Protein AF-A0A928HAM1-F1 (afdb_monomer_lite)

Sequence (151 aa):
MGAFATGARCEKLAFLLKPGSPPSVINRMRGIASAVVESGKGWSQNDNVLVCEPDDIKAVSRFLRTRCPDVIVCGNDMIAVRLHATLSMLGRTDAVRLAGFDNQPQAAEIGITSVVQPCEEIASIALQTLLARLHSPTLPVHTVLDRGIVG

Radius of gyration: 17.87 Å; chains: 1; bounding box: 46×32×49 Å

Foldseek 3Di:
DDDPDPDPDLFQAAEEDEPPDDVLLVVVVVVVCVVCVVVVHDDDCVQRYQYHQLQPLVSVVVNCVPNVGQEYEYSAQVSQLSNCVSCVVVVNNVSYAYEGECPDPSNVVVVHHYHHDPVVVVVVVVVVVVVVCVVPVPDDDDDDDDPPDPD

Structure (mmCIF, N/CA/C/O backbone):
data_AF-A0A928HAM1-F1
#
_entry.id   AF-A0A928HAM1-F1
#
loop_
_atom_site.group_PDB
_atom_site.id
_atom_site.type_symbol
_atom_site.label_atom_id
_atom_site.label_alt_id
_atom_site.label_comp_id
_atom_site.label_asym_id
_atom_site.label_entity_id
_atom_site.label_seq_id
_atom_site.pdbx_PDB_ins_code
_atom_site.Cartn_x
_atom_site.Cartn_y
_atom_site.Cartn_z
_atom_site.occupancy
_atom_site.B_iso_or_equiv
_atom_site.auth_seq_id
_atom_site.auth_comp_id
_atom_site.auth_asym_id
_atom_site.auth_atom_id
_atom_site.pdbx_PDB_model_num
ATOM 1 N N . MET A 1 1 ? -15.255 -10.179 -13.109 1.00 28.44 1 MET A N 1
ATOM 2 C CA . MET A 1 1 ? -16.347 -9.317 -12.603 1.00 28.44 1 MET A CA 1
ATOM 3 C C . MET A 1 1 ? -16.208 -9.193 -11.092 1.00 28.44 1 MET A C 1
ATOM 5 O O . MET A 1 1 ? -16.701 -10.049 -10.374 1.00 28.44 1 MET A O 1
ATOM 9 N N . GLY A 1 2 ? -15.476 -8.187 -10.612 1.00 29.78 2 GLY A N 1
ATOM 10 C CA . GLY A 1 2 ? -15.399 -7.855 -9.187 1.00 29.78 2 GLY A CA 1
ATOM 11 C C . GLY A 1 2 ? -16.161 -6.559 -8.964 1.00 29.78 2 GLY A C 1
ATOM 12 O O . GLY A 1 2 ? -15.630 -5.485 -9.224 1.00 29.78 2 GLY A O 1
ATOM 13 N N . ALA A 1 3 ? -17.433 -6.667 -8.591 1.00 32.59 3 ALA A N 1
ATOM 14 C CA . ALA A 1 3 ? -18.255 -5.514 -8.267 1.00 32.59 3 ALA A CA 1
ATOM 15 C C . ALA A 1 3 ? -17.729 -4.885 -6.970 1.00 32.59 3 ALA A C 1
ATOM 17 O O . ALA A 1 3 ? -17.779 -5.506 -5.909 1.00 32.59 3 ALA A O 1
ATOM 18 N N . PHE A 1 4 ? -17.221 -3.655 -7.060 1.00 38.25 4 PHE A N 1
ATOM 19 C CA . PHE A 1 4 ? -17.038 -2.796 -5.898 1.00 38.25 4 PHE A CA 1
ATOM 20 C C . PHE A 1 4 ? -18.401 -2.649 -5.221 1.00 38.25 4 PHE A C 1
ATOM 22 O O . PHE A 1 4 ? -19.355 -2.176 -5.837 1.00 38.25 4 PHE A O 1
ATOM 29 N N . ALA A 1 5 ? -18.510 -3.123 -3.981 1.00 37.81 5 ALA A N 1
ATOM 30 C CA . ALA A 1 5 ? -19.739 -3.078 -3.210 1.00 37.81 5 ALA A CA 1
ATOM 31 C C . ALA A 1 5 ? -20.207 -1.623 -3.050 1.00 37.81 5 ALA A C 1
ATOM 33 O O . ALA A 1 5 ? -19.682 -0.855 -2.247 1.00 37.81 5 ALA A O 1
ATOM 34 N N . THR A 1 6 ? -21.217 -1.250 -3.832 1.00 41.66 6 THR A N 1
ATOM 35 C CA . THR A 1 6 ? -21.969 -0.005 -3.715 1.00 41.66 6 THR A CA 1
ATOM 36 C C . THR A 1 6 ? -22.926 -0.111 -2.532 1.00 41.66 6 THR A C 1
ATOM 38 O O . THR A 1 6 ? -24.096 -0.453 -2.683 1.00 41.66 6 THR A O 1
ATOM 41 N N . GLY A 1 7 ? -22.415 0.171 -1.338 1.00 33.41 7 GLY A N 1
ATOM 42 C CA . GLY A 1 7 ? -23.210 0.518 -0.166 1.00 33.41 7 GLY A CA 1
ATOM 43 C C . GLY A 1 7 ? -22.732 1.873 0.332 1.00 33.41 7 GLY A C 1
ATOM 44 O O . GLY A 1 7 ? -21.556 2.025 0.637 1.00 33.41 7 GLY A O 1
ATOM 45 N N . ALA A 1 8 ? -23.620 2.865 0.372 1.00 41.12 8 ALA A N 1
ATOM 46 C CA . ALA A 1 8 ? -23.328 4.259 0.701 1.00 41.12 8 ALA A CA 1
ATOM 47 C C . ALA A 1 8 ? -22.873 4.472 2.164 1.00 41.12 8 ALA A C 1
ATOM 49 O O . ALA A 1 8 ? -23.548 5.124 2.957 1.00 41.12 8 ALA A O 1
ATOM 50 N N . ARG A 1 9 ? -21.693 3.962 2.528 1.00 49.59 9 ARG A N 1
ATOM 51 C CA . ARG A 1 9 ? -20.849 4.572 3.554 1.00 49.59 9 ARG A CA 1
ATOM 52 C C . ARG A 1 9 ? -19.890 5.502 2.830 1.00 49.59 9 ARG A C 1
ATOM 54 O O . ARG A 1 9 ? -19.234 5.110 1.867 1.00 49.59 9 ARG A O 1
ATOM 61 N N . CYS A 1 10 ? -19.810 6.752 3.269 1.00 54.59 10 CYS A N 1
ATOM 62 C CA . CYS A 1 10 ? -18.730 7.630 2.846 1.00 54.59 10 CYS A CA 1
ATOM 63 C C . CYS A 1 10 ? -17.440 7.086 3.470 1.00 54.59 10 CYS A C 1
ATOM 65 O O . CYS A 1 10 ? -17.060 7.504 4.554 1.00 54.59 10 CYS A O 1
ATOM 67 N N . GLU A 1 11 ? -16.832 6.079 2.837 1.00 77.19 11 GLU A N 1
ATOM 68 C CA . GLU A 1 11 ? -15.651 5.423 3.391 1.00 77.19 11 GLU A CA 1
ATOM 69 C C . GLU A 1 11 ? -14.522 6.443 3.489 1.00 77.19 11 GLU A C 1
ATOM 71 O O . GLU A 1 11 ? -14.092 6.998 2.466 1.00 77.19 11 GLU A O 1
ATOM 76 N N . LYS A 1 12 ? -14.077 6.712 4.718 1.00 90.94 12 LYS A N 1
ATOM 77 C CA . LYS A 1 12 ? -12.907 7.526 5.004 1.00 90.94 12 LYS A CA 1
ATOM 78 C C . LYS A 1 12 ? -11.669 6.674 4.782 1.00 90.94 12 LYS A C 1
ATOM 80 O O . LYS A 1 12 ? -11.270 5.882 5.637 1.00 90.94 12 LYS A O 1
ATOM 85 N N . LEU A 1 13 ? -11.080 6.842 3.607 1.00 95.25 13 LEU A N 1
ATOM 86 C CA . LEU A 1 13 ? -9.906 6.098 3.188 1.00 95.25 13 LEU A CA 1
ATOM 87 C C . LEU A 1 13 ? -8.631 6.778 3.690 1.00 95.25 13 LEU A C 1
ATOM 89 O O . LEU A 1 13 ? -8.468 7.993 3.565 1.00 95.25 13 LEU A O 1
ATOM 93 N N . ALA A 1 14 ? -7.714 5.980 4.221 1.00 97.94 14 ALA A N 1
ATOM 94 C CA . ALA A 1 14 ? -6.354 6.384 4.527 1.00 97.94 14 ALA A CA 1
ATOM 95 C C . ALA A 1 14 ? -5.334 5.490 3.809 1.00 97.94 14 ALA A C 1
ATOM 97 O O . ALA A 1 14 ? -5.656 4.402 3.336 1.00 97.94 14 ALA A O 1
ATOM 98 N N . PHE A 1 15 ? -4.091 5.952 3.742 1.00 98.62 15 PHE A N 1
ATOM 99 C CA . PHE A 1 15 ? -2.958 5.232 3.188 1.00 98.62 15 PHE A CA 1
ATOM 100 C C . PHE A 1 15 ? -1.841 5.131 4.226 1.00 98.62 15 PHE A C 1
ATOM 102 O O . PHE A 1 15 ? -1.447 6.144 4.809 1.00 98.62 15 PHE A O 1
ATOM 109 N N . LEU A 1 16 ? -1.305 3.928 4.440 1.00 98.62 16 LEU A N 1
ATOM 110 C CA . LEU A 1 16 ? -0.092 3.737 5.232 1.00 98.62 16 LEU A CA 1
ATOM 111 C C . LEU A 1 16 ? 1.132 3.844 4.322 1.00 98.62 16 LEU A C 1
ATOM 113 O O . LEU A 1 16 ? 1.383 2.982 3.476 1.00 98.62 16 LEU A O 1
AT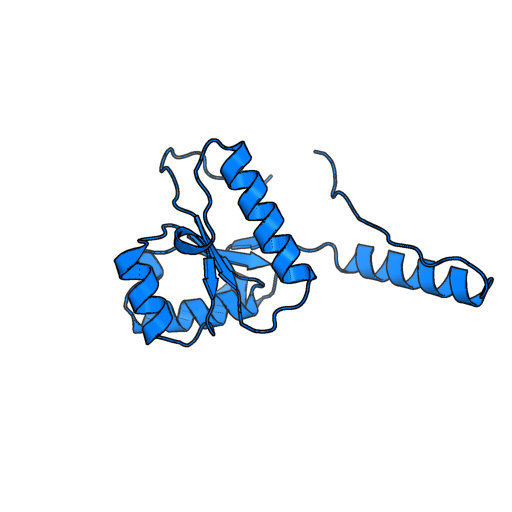OM 117 N N . LEU A 1 17 ? 1.920 4.894 4.536 1.00 98.31 17 LEU A N 1
ATOM 118 C CA . LEU A 1 17 ? 3.175 5.139 3.840 1.00 98.31 17 LEU A CA 1
ATOM 119 C C . LEU A 1 17 ? 4.355 4.817 4.762 1.00 98.31 17 LEU A C 1
ATOM 121 O O . LEU A 1 17 ? 4.723 5.612 5.626 1.00 98.31 17 LEU A O 1
ATOM 125 N N . LYS A 1 18 ? 4.993 3.664 4.547 1.00 97.69 18 LYS A N 1
ATOM 126 C CA . LYS A 1 18 ? 6.207 3.295 5.284 1.00 97.69 18 LYS A CA 1
ATOM 127 C C . LYS A 1 18 ? 7.340 4.291 4.969 1.00 97.69 18 LYS A C 1
ATOM 129 O O . LYS A 1 18 ? 7.556 4.587 3.787 1.00 97.69 18 LYS A O 1
ATOM 134 N N . PRO A 1 19 ? 8.100 4.790 5.961 1.00 96.69 19 PRO A N 1
ATOM 135 C CA . PRO A 1 19 ? 9.268 5.630 5.710 1.00 96.69 19 PRO A CA 1
ATOM 136 C C . PRO A 1 19 ? 10.261 4.975 4.739 1.00 96.69 19 PRO A C 1
ATOM 138 O O . PRO A 1 19 ? 10.526 3.773 4.814 1.00 96.69 19 PRO A O 1
ATOM 141 N N . GLY A 1 20 ? 10.793 5.771 3.808 1.00 95.62 20 GLY A N 1
ATOM 142 C CA . GLY A 1 20 ? 11.725 5.293 2.780 1.00 95.62 20 GLY A CA 1
ATOM 143 C C . GLY A 1 20 ? 11.086 4.440 1.677 1.00 95.62 20 GLY A C 1
ATOM 144 O O . GLY A 1 20 ? 11.802 3.751 0.956 1.00 95.62 20 GLY A O 1
ATOM 145 N N . SER A 1 21 ? 9.756 4.458 1.541 1.00 96.06 21 SER A N 1
ATOM 146 C CA . SER A 1 21 ? 9.071 3.744 0.458 1.00 96.06 21 SER A CA 1
ATOM 147 C C . SER A 1 21 ? 9.537 4.208 -0.932 1.00 96.06 21 SER A C 1
ATOM 149 O O . SER A 1 21 ? 9.755 5.406 -1.137 1.00 96.06 21 SER A O 1
ATOM 151 N N . PRO A 1 22 ? 9.643 3.291 -1.912 1.00 95.31 22 PRO A N 1
ATOM 152 C CA . PRO A 1 22 ? 10.068 3.638 -3.262 1.00 95.31 22 PRO A CA 1
ATOM 153 C C . PRO A 1 22 ? 9.032 4.520 -3.985 1.00 95.31 22 PRO A C 1
ATOM 155 O O . PRO A 1 22 ? 7.851 4.525 -3.617 1.00 95.31 22 PRO A O 1
ATOM 158 N N . PRO A 1 23 ? 9.429 5.215 -5.071 1.00 95.00 23 PRO A N 1
ATOM 159 C CA . PRO A 1 23 ? 8.526 6.062 -5.852 1.00 95.00 23 PRO A CA 1
ATOM 160 C C . PRO A 1 23 ? 7.254 5.358 -6.342 1.00 95.00 23 PRO A C 1
ATOM 162 O O . PRO A 1 23 ? 6.203 5.989 -6.416 1.00 95.00 23 PRO A O 1
ATOM 165 N N . SER A 1 24 ? 7.308 4.052 -6.624 1.00 92.50 24 SER A N 1
ATOM 166 C CA . SER A 1 24 ? 6.131 3.260 -7.012 1.00 92.50 24 SER A CA 1
ATOM 167 C C . SER A 1 24 ? 5.035 3.268 -5.941 1.00 92.50 24 SER A C 1
ATOM 169 O O . SER A 1 24 ? 3.864 3.441 -6.265 1.00 92.50 24 SER A O 1
ATOM 171 N N . VAL A 1 25 ? 5.396 3.178 -4.658 1.00 96.69 25 VAL A N 1
ATOM 172 C CA . VAL A 1 25 ? 4.444 3.245 -3.536 1.00 96.69 25 VAL A CA 1
ATOM 173 C C . VAL A 1 25 ? 3.880 4.657 -3.374 1.00 96.69 25 VAL A C 1
ATOM 175 O O . VAL A 1 25 ? 2.687 4.823 -3.127 1.00 96.69 25 VAL A O 1
ATOM 178 N N . ILE A 1 26 ? 4.706 5.687 -3.578 1.00 96.88 26 ILE A N 1
ATOM 179 C CA . ILE A 1 26 ? 4.242 7.083 -3.578 1.00 96.88 26 ILE A CA 1
ATOM 180 C C . ILE A 1 26 ? 3.231 7.303 -4.713 1.00 96.88 26 ILE A C 1
ATOM 182 O O . ILE A 1 26 ? 2.214 7.966 -4.517 1.00 96.88 26 ILE A O 1
ATOM 186 N N . ASN A 1 27 ? 3.469 6.716 -5.887 1.00 94.88 27 ASN A N 1
ATOM 187 C CA . ASN A 1 27 ? 2.543 6.786 -7.015 1.00 94.88 27 ASN A CA 1
ATOM 188 C C . ASN A 1 27 ? 1.231 6.040 -6.733 1.00 94.88 27 ASN A C 1
ATOM 190 O O . ASN A 1 27 ? 0.174 6.569 -7.069 1.00 94.88 27 ASN A O 1
ATOM 194 N N . ARG A 1 28 ? 1.267 4.888 -6.044 1.00 96.00 28 ARG A N 1
ATOM 195 C CA . ARG A 1 28 ? 0.056 4.199 -5.549 1.00 96.00 28 ARG A CA 1
ATOM 196 C C . ARG A 1 28 ? -0.776 5.126 -4.654 1.00 96.00 28 ARG A C 1
ATOM 198 O O . ARG A 1 28 ? -1.960 5.322 -4.913 1.00 96.00 28 ARG A O 1
ATOM 205 N N . MET A 1 29 ? -0.148 5.773 -3.667 1.00 97.62 29 MET A N 1
ATOM 206 C CA . MET A 1 29 ? -0.818 6.747 -2.792 1.00 97.62 29 MET A CA 1
ATOM 207 C C . MET A 1 29 ? -1.426 7.913 -3.584 1.00 97.62 29 MET A C 1
ATOM 209 O O . MET A 1 29 ? -2.564 8.296 -3.332 1.00 97.62 29 MET A O 1
ATOM 213 N N . ARG A 1 30 ?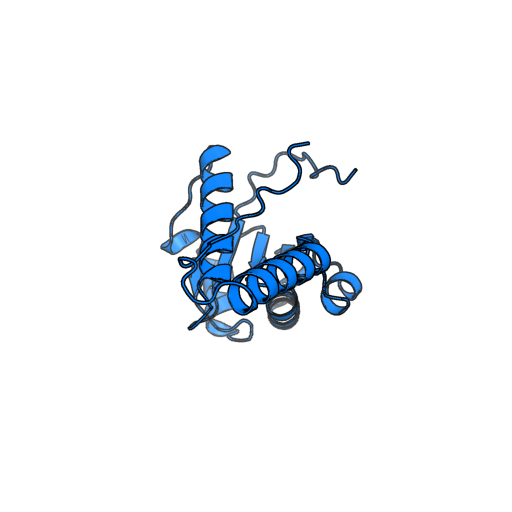 -0.686 8.479 -4.547 1.00 96.38 30 ARG A N 1
ATOM 214 C CA . ARG A 1 30 ? -1.170 9.586 -5.389 1.00 96.38 30 ARG A CA 1
ATOM 215 C C . ARG A 1 30 ? -2.360 9.182 -6.258 1.00 96.38 30 ARG A C 1
ATOM 217 O O . ARG A 1 30 ? -3.300 9.959 -6.362 1.00 96.38 30 ARG A O 1
ATOM 224 N N . GLY A 1 31 ? -2.339 7.983 -6.840 1.00 94.19 31 GLY A N 1
ATOM 225 C CA . GLY A 1 31 ? -3.463 7.458 -7.620 1.00 94.19 31 GLY A CA 1
ATOM 226 C C . GLY A 1 31 ? -4.723 7.299 -6.768 1.00 94.19 31 GLY A C 1
ATOM 227 O O . GLY A 1 31 ? -5.797 7.746 -7.159 1.00 94.19 31 GLY A O 1
ATOM 228 N N . ILE A 1 32 ? -4.572 6.762 -5.555 1.00 95.06 32 ILE A N 1
ATOM 229 C CA . ILE A 1 32 ? -5.667 6.655 -4.582 1.00 95.06 32 ILE A CA 1
ATOM 230 C C . ILE A 1 32 ? -6.190 8.041 -4.189 1.00 95.06 32 ILE A C 1
ATOM 232 O O . ILE A 1 32 ? -7.398 8.257 -4.181 1.00 95.06 32 ILE A O 1
ATOM 236 N N . ALA A 1 33 ? -5.297 8.988 -3.896 1.00 96.19 33 ALA A N 1
ATOM 237 C CA . ALA A 1 33 ? -5.674 10.359 -3.572 1.00 96.19 33 ALA A CA 1
ATOM 238 C C . ALA A 1 33 ? -6.487 11.010 -4.704 1.00 96.19 33 ALA A C 1
ATOM 240 O O . ALA A 1 33 ? -7.523 11.614 -4.430 1.00 96.19 33 ALA A O 1
ATOM 241 N N . SER A 1 34 ? -6.057 10.837 -5.962 1.00 95.56 34 SER A N 1
ATOM 242 C CA . SER A 1 34 ? -6.779 11.325 -7.147 1.00 95.56 34 SER A CA 1
ATOM 243 C C . SER A 1 34 ? -8.180 10.727 -7.217 1.00 95.56 34 SER A C 1
ATOM 245 O O . SER A 1 34 ? -9.151 11.472 -7.264 1.00 95.56 34 SER A O 1
ATOM 247 N N . ALA A 1 35 ? -8.303 9.401 -7.097 1.00 93.25 35 ALA A N 1
ATOM 248 C CA . ALA A 1 35 ? -9.592 8.714 -7.157 1.00 93.25 35 ALA A CA 1
ATOM 249 C C . ALA A 1 35 ? -10.553 9.150 -6.033 1.00 93.25 35 ALA A C 1
ATOM 251 O O . ALA A 1 35 ? -11.753 9.311 -6.255 1.00 93.25 35 ALA A O 1
ATOM 252 N N . VAL A 1 36 ? -10.038 9.389 -4.819 1.00 93.38 36 VAL A N 1
ATOM 253 C CA . VAL A 1 36 ? -10.833 9.929 -3.703 1.00 93.38 36 VAL A CA 1
ATOM 254 C C . VAL A 1 36 ? -11.350 11.330 -4.040 1.00 93.38 36 VAL A C 1
ATOM 256 O O . VAL A 1 36 ? -12.544 11.587 -3.874 1.00 93.38 36 VAL A O 1
ATOM 259 N N . VAL A 1 37 ? -10.492 12.213 -4.554 1.00 94.19 37 VAL A N 1
ATOM 260 C CA . VAL A 1 37 ? -10.875 13.580 -4.942 1.00 94.19 37 VAL A CA 1
ATOM 261 C C . VAL A 1 37 ? -11.876 13.579 -6.100 1.00 94.19 37 VAL A C 1
ATOM 263 O O . VAL A 1 37 ? -12.885 14.277 -6.034 1.00 94.19 37 VAL A O 1
ATOM 266 N N . GLU A 1 38 ? -11.657 12.749 -7.118 1.00 92.75 38 GLU A N 1
ATOM 267 C CA . GLU A 1 38 ? -12.559 12.568 -8.264 1.00 92.75 38 GLU A CA 1
ATOM 268 C C . GLU A 1 38 ? -13.931 12.018 -7.845 1.00 92.75 38 GLU A C 1
ATOM 270 O O . GLU A 1 38 ? -14.943 12.352 -8.456 1.00 92.75 38 GLU A O 1
ATOM 275 N N . SER A 1 39 ? -13.996 11.253 -6.748 1.00 90.88 39 SER A N 1
ATOM 276 C CA . SER A 1 39 ? -15.261 10.809 -6.143 1.00 90.88 39 SER A CA 1
ATOM 277 C C . SER A 1 39 ? -15.998 11.898 -5.342 1.00 90.88 39 SER A C 1
ATOM 279 O O . SER A 1 39 ? -17.030 11.622 -4.730 1.00 90.88 39 SER A O 1
ATOM 281 N N . GLY A 1 40 ? -15.474 13.130 -5.308 1.00 91.81 40 GLY A N 1
ATOM 282 C CA . GLY A 1 40 ? -16.039 14.259 -4.564 1.00 91.81 40 GLY A CA 1
ATOM 283 C C . GLY A 1 40 ? -15.707 14.268 -3.067 1.00 91.81 40 GLY A C 1
ATOM 284 O O . GLY A 1 40 ? -16.314 15.028 -2.311 1.00 91.81 40 GLY A O 1
ATOM 285 N N . LYS A 1 41 ? -14.762 13.434 -2.610 1.00 91.38 41 LYS A N 1
ATOM 286 C CA . LYS A 1 41 ? -14.324 13.367 -1.205 1.00 91.38 41 LYS A CA 1
ATOM 287 C C . LYS A 1 41 ? -13.031 14.158 -0.984 1.00 91.38 41 LYS A C 1
ATOM 289 O O . LYS A 1 41 ? -12.224 14.342 -1.887 1.00 91.38 41 LYS A O 1
ATOM 294 N N . GLY A 1 42 ? -12.807 14.605 0.252 1.00 92.12 42 GLY A N 1
ATOM 295 C CA . GLY A 1 42 ? -11.583 15.316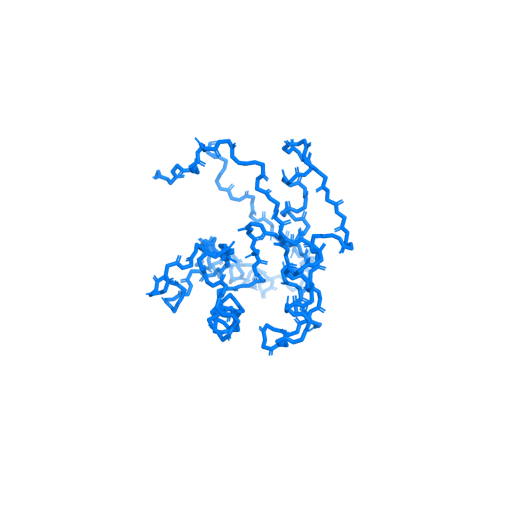 0.626 1.00 92.12 42 GLY A CA 1
ATOM 296 C C . GLY A 1 42 ? -10.384 14.383 0.821 1.00 92.12 42 GLY A C 1
ATOM 297 O O . GLY A 1 42 ? -10.511 13.317 1.427 1.00 92.12 42 GLY A O 1
ATOM 298 N N . TRP A 1 43 ? -9.211 14.830 0.371 1.00 96.25 43 TRP A N 1
ATOM 299 C CA . TRP A 1 43 ? -7.926 14.202 0.667 1.00 96.25 43 TRP A CA 1
ATOM 300 C C . TRP A 1 43 ? -6.940 15.235 1.214 1.00 96.25 43 TRP A C 1
ATOM 302 O O . TRP A 1 43 ? -6.726 16.284 0.607 1.00 96.25 43 TRP A O 1
ATOM 312 N N . SER A 1 44 ? -6.294 14.927 2.337 1.00 96.12 44 SER A N 1
ATOM 313 C CA . SER A 1 44 ? -5.191 15.714 2.880 1.00 96.12 44 SER A CA 1
ATOM 314 C C . SER A 1 44 ? -4.085 14.800 3.404 1.00 96.12 44 SER A C 1
ATOM 316 O O . SER A 1 44 ? -4.339 13.709 3.918 1.00 96.12 44 SER A O 1
ATOM 318 N N . GLN A 1 45 ? -2.835 15.263 3.326 1.00 94.19 45 GLN A N 1
ATOM 319 C CA . GLN A 1 45 ? -1.696 14.521 3.874 1.00 94.19 45 GLN A CA 1
ATOM 320 C C . GLN A 1 45 ? -1.875 14.244 5.378 1.00 94.19 45 GLN A C 1
ATOM 322 O O . GLN A 1 45 ? -1.533 13.169 5.857 1.00 94.19 45 GLN A O 1
ATOM 327 N N . ASN A 1 46 ? -2.446 15.195 6.120 1.00 93.81 46 ASN A N 1
ATOM 328 C CA . ASN A 1 46 ? -2.568 15.114 7.575 1.00 93.81 46 ASN A CA 1
ATOM 329 C C . ASN A 1 46 ? -3.706 14.198 8.045 1.00 93.81 46 ASN A C 1
ATOM 331 O O . ASN A 1 46 ? -3.645 13.692 9.172 1.00 93.81 46 ASN A O 1
ATOM 335 N N . ASP A 1 47 ? -4.751 14.030 7.233 1.00 95.50 47 ASP A N 1
ATOM 336 C CA . ASP A 1 47 ? -5.948 13.268 7.603 1.00 95.50 47 ASP A CA 1
ATOM 337 C C . ASP A 1 47 ? -5.990 11.879 6.976 1.00 95.50 47 ASP A C 1
ATOM 339 O O . ASP A 1 47 ? -6.563 10.968 7.576 1.00 95.50 47 ASP A O 1
ATOM 343 N N . ASN A 1 48 ? -5.381 11.712 5.801 1.00 97.88 48 ASN A N 1
ATOM 344 C CA . ASN A 1 48 ? -5.463 10.485 5.020 1.00 97.88 48 ASN A CA 1
ATOM 345 C C . ASN A 1 48 ? -4.138 9.726 4.944 1.00 97.88 48 ASN A C 1
ATOM 347 O O . ASN A 1 48 ? -4.161 8.571 4.541 1.00 97.88 48 ASN A O 1
ATOM 351 N N . VAL A 1 49 ? -2.994 10.303 5.324 1.00 98.31 49 VAL A N 1
ATOM 352 C CA . VAL A 1 49 ? -1.706 9.599 5.223 1.00 98.31 49 VAL A CA 1
ATOM 353 C C . VAL A 1 49 ? -1.121 9.323 6.602 1.00 98.31 49 VAL A C 1
ATOM 355 O O . VAL A 1 49 ? -0.804 10.234 7.365 1.00 98.31 49 VAL A O 1
ATOM 358 N N . LEU A 1 50 ? -0.943 8.039 6.904 1.00 98.38 50 LEU A N 1
ATOM 359 C CA . LEU A 1 50 ? -0.229 7.558 8.078 1.00 98.38 50 LEU A CA 1
ATOM 360 C C . LEU A 1 50 ? 1.208 7.218 7.681 1.00 98.38 50 LEU A C 1
ATOM 362 O O . LEU A 1 50 ? 1.448 6.233 6.987 1.00 98.38 50 LEU A O 1
ATOM 366 N N . VAL A 1 51 ? 2.167 8.029 8.130 1.00 98.12 51 VAL A N 1
ATOM 367 C CA . VAL A 1 51 ? 3.596 7.780 7.898 1.00 98.12 51 VAL A CA 1
ATOM 368 C C . VAL A 1 51 ? 4.202 7.091 9.119 1.00 98.12 51 VAL A C 1
ATOM 370 O O . VAL A 1 51 ? 4.528 7.755 10.100 1.00 98.12 51 VAL A O 1
ATOM 373 N N . CYS A 1 52 ? 4.331 5.765 9.078 1.00 98.31 52 CYS A N 1
ATOM 374 C CA . CYS A 1 52 ? 4.959 4.965 10.135 1.00 98.31 52 CYS A CA 1
ATOM 375 C C . CYS A 1 52 ? 5.330 3.561 9.632 1.00 98.31 52 CYS A C 1
ATOM 377 O O . CYS A 1 52 ? 4.963 3.166 8.523 1.00 98.31 52 CYS A O 1
ATOM 379 N N . GLU A 1 53 ? 6.049 2.792 10.449 1.00 98.44 53 GLU A N 1
ATOM 380 C CA . GLU A 1 53 ? 6.127 1.340 10.260 1.00 98.44 53 GLU A CA 1
ATOM 381 C C . GLU A 1 53 ? 4.780 0.684 10.627 1.00 98.44 53 GLU A C 1
ATOM 383 O O . GLU A 1 53 ? 4.086 1.175 11.522 1.00 98.44 53 GLU A O 1
ATOM 388 N N . PRO A 1 54 ? 4.372 -0.413 9.962 1.00 98.19 54 PRO A N 1
ATOM 389 C CA . PRO A 1 54 ? 3.071 -1.042 10.208 1.00 98.19 54 PRO A CA 1
ATOM 390 C C . PRO A 1 54 ? 2.939 -1.685 11.598 1.00 98.19 54 PRO A C 1
ATOM 392 O O . PRO A 1 54 ? 1.822 -1.928 12.047 1.00 98.19 54 PRO A O 1
ATOM 395 N N . ASP A 1 55 ? 4.053 -1.945 12.281 1.00 98.19 55 ASP A N 1
ATOM 396 C CA . ASP A 1 55 ? 4.150 -2.446 13.659 1.00 98.19 55 ASP A CA 1
ATOM 397 C C . ASP A 1 55 ? 4.339 -1.337 14.710 1.00 98.19 55 ASP A C 1
ATOM 399 O O . ASP A 1 55 ? 4.427 -1.626 15.905 1.00 98.19 55 ASP A O 1
ATOM 403 N N . ASP A 1 56 ? 4.319 -0.058 14.316 1.00 98.50 56 ASP A N 1
ATOM 404 C CA . ASP A 1 56 ? 4.292 1.056 15.266 1.00 98.50 56 ASP A CA 1
ATOM 405 C C . ASP A 1 56 ? 2.898 1.198 15.898 1.00 98.50 56 ASP A C 1
ATOM 407 O O . ASP A 1 56 ? 2.062 2.019 15.503 1.00 98.50 56 ASP A O 1
ATOM 411 N N . ILE A 1 57 ? 2.652 0.389 16.931 1.00 98.38 57 ILE A N 1
ATOM 412 C CA . ILE A 1 57 ? 1.393 0.348 17.687 1.00 98.38 57 ILE A CA 1
ATOM 413 C C . ILE A 1 57 ? 0.981 1.747 18.167 1.00 98.38 57 ILE A C 1
ATOM 415 O O . ILE A 1 57 ? -0.206 2.081 18.159 1.00 98.38 57 ILE A O 1
ATOM 419 N N . LYS A 1 58 ? 1.938 2.586 18.590 1.00 98.44 58 LYS A N 1
ATOM 420 C CA . LYS A 1 58 ? 1.646 3.920 19.135 1.00 98.44 58 LYS A CA 1
ATOM 421 C C . LYS A 1 58 ? 1.156 4.858 18.037 1.00 98.44 58 LYS A C 1
ATOM 423 O O . LYS A 1 58 ? 0.136 5.527 18.234 1.00 98.44 58 LYS A O 1
ATOM 428 N N . ALA A 1 59 ? 1.852 4.901 16.901 1.00 98.38 59 ALA A N 1
ATOM 429 C CA . ALA A 1 59 ? 1.461 5.726 15.763 1.00 98.38 59 ALA A CA 1
ATOM 430 C C . ALA A 1 59 ? 0.121 5.267 15.176 1.00 98.38 59 ALA A C 1
ATOM 432 O O . ALA A 1 59 ? -0.784 6.090 15.015 1.00 98.38 59 ALA A O 1
ATOM 433 N N . VAL A 1 60 ? -0.041 3.957 14.958 1.00 98.50 60 VAL A N 1
ATOM 434 C CA . VAL A 1 60 ? -1.283 3.362 14.445 1.00 98.50 60 VAL A CA 1
ATOM 435 C C . VAL A 1 60 ? -2.446 3.657 15.394 1.00 98.50 60 VAL A C 1
ATOM 437 O O . VAL A 1 60 ? -3.440 4.244 14.978 1.00 98.50 60 VAL A O 1
ATOM 440 N N . SER A 1 61 ? -2.316 3.360 16.691 1.00 98.31 61 SER A N 1
ATOM 441 C CA . SER A 1 61 ? -3.370 3.621 17.686 1.00 98.31 61 SER A CA 1
ATOM 442 C C . SER A 1 61 ? -3.768 5.098 17.750 1.00 98.31 61 SER A C 1
ATOM 444 O O . SER A 1 61 ? -4.956 5.432 17.812 1.00 98.31 61 SER A O 1
ATOM 446 N N . ARG A 1 62 ? -2.785 6.009 17.708 1.00 98.25 62 ARG A N 1
ATOM 447 C CA . ARG A 1 62 ? -3.050 7.451 17.663 1.00 98.25 62 ARG A CA 1
ATOM 448 C C . ARG A 1 62 ? -3.838 7.819 16.411 1.00 98.25 62 ARG A C 1
ATOM 450 O O . ARG A 1 62 ? -4.846 8.505 16.540 1.00 98.25 62 ARG A O 1
ATOM 457 N N . PHE A 1 63 ? -3.405 7.353 15.243 1.00 98.06 63 PHE A N 1
ATOM 458 C CA . PHE A 1 63 ? -4.050 7.651 13.969 1.00 98.06 63 PHE A CA 1
ATOM 459 C C . PHE A 1 63 ? -5.485 7.124 13.913 1.00 98.06 63 PHE A C 1
ATOM 461 O O . PHE A 1 63 ? -6.393 7.863 13.542 1.00 98.06 63 PHE A O 1
ATOM 468 N N . LEU A 1 64 ? -5.720 5.890 14.368 1.00 96.81 64 LEU A N 1
ATOM 469 C CA . LEU A 1 64 ? -7.063 5.314 14.435 1.00 96.81 64 LEU A CA 1
ATOM 470 C C . LEU A 1 64 ? -8.000 6.139 15.319 1.00 96.81 64 LEU A C 1
ATOM 472 O O . LEU A 1 64 ? -9.152 6.345 14.956 1.00 96.81 64 LEU A O 1
ATOM 476 N N . ARG A 1 65 ? -7.509 6.650 16.454 1.00 96.69 65 ARG A N 1
ATOM 477 C CA . ARG A 1 65 ? -8.306 7.474 17.374 1.00 96.69 65 ARG A CA 1
ATOM 478 C C . ARG A 1 65 ? -8.572 8.883 16.846 1.00 96.69 65 ARG A C 1
ATOM 480 O O . ARG A 1 65 ? -9.633 9.429 17.117 1.00 96.69 65 ARG A O 1
ATOM 487 N N . THR A 1 66 ? -7.608 9.503 16.166 1.00 96.19 66 THR A N 1
ATOM 488 C CA . THR A 1 66 ? -7.737 10.903 15.729 1.00 96.19 66 THR A CA 1
ATOM 489 C C . THR A 1 66 ? -8.354 11.041 14.348 1.00 96.19 66 THR A C 1
ATOM 491 O O . THR A 1 66 ? -8.972 12.064 14.058 1.00 96.19 66 THR A O 1
ATOM 494 N N . ARG A 1 67 ? -8.152 10.054 13.471 1.00 96.00 67 ARG A N 1
ATOM 495 C CA . ARG A 1 67 ? -8.611 10.098 12.081 1.00 96.00 67 ARG A CA 1
ATOM 496 C C . ARG A 1 67 ? -9.777 9.162 11.812 1.00 96.00 67 ARG A C 1
ATOM 498 O O . ARG A 1 67 ? -10.535 9.488 10.908 1.00 96.00 67 ARG A O 1
ATOM 505 N N . CYS A 1 68 ? -9.963 8.091 12.581 1.00 94.69 68 CYS A N 1
ATOM 506 C CA . CYS A 1 68 ? -11.066 7.136 12.414 1.00 94.69 68 CYS A CA 1
ATOM 507 C C . CYS A 1 68 ? -11.273 6.697 10.946 1.00 94.69 68 CYS A C 1
ATOM 509 O O . CYS A 1 68 ? -12.349 6.935 10.399 1.00 94.69 68 CYS A O 1
ATOM 511 N N . PRO A 1 69 ? -10.246 6.151 10.263 1.00 95.81 69 PRO A N 1
ATOM 512 C CA . PRO A 1 69 ? -10.412 5.655 8.900 1.00 95.81 69 PRO A CA 1
ATOM 513 C C . PRO A 1 69 ? -11.283 4.389 8.879 1.00 95.81 69 PRO A C 1
ATOM 515 O O . PRO A 1 69 ? -11.149 3.537 9.754 1.00 95.81 69 PRO A O 1
ATOM 518 N N . ASP A 1 70 ? -12.113 4.237 7.846 1.00 95.06 70 ASP A N 1
ATOM 519 C CA . ASP A 1 70 ? -12.866 2.998 7.582 1.00 95.06 70 ASP A CA 1
ATOM 520 C C . ASP A 1 70 ? -12.014 1.965 6.831 1.00 95.06 70 ASP A C 1
ATOM 522 O O . ASP A 1 70 ? -12.241 0.754 6.922 1.00 95.06 70 ASP A O 1
ATOM 526 N N . VAL A 1 71 ? -11.057 2.460 6.039 1.00 95.94 71 VAL A N 1
ATOM 527 C CA . VAL A 1 71 ? -10.181 1.663 5.179 1.00 95.94 71 VAL A CA 1
ATOM 528 C C . VAL A 1 71 ? -8.767 2.220 5.247 1.00 95.94 71 VAL A C 1
ATOM 530 O O . VAL A 1 71 ? -8.573 3.430 5.118 1.00 95.94 71 VAL A O 1
ATOM 533 N N . ILE A 1 72 ? -7.775 1.343 5.402 1.00 97.94 72 ILE A N 1
ATOM 534 C CA . ILE A 1 72 ? -6.362 1.686 5.231 1.00 97.94 72 ILE A CA 1
ATOM 535 C C . ILE A 1 72 ? -5.801 0.887 4.058 1.00 97.94 72 ILE A C 1
ATOM 537 O O . ILE A 1 72 ? -5.728 -0.341 4.094 1.00 97.94 72 ILE A O 1
ATOM 541 N N . VAL A 1 73 ? -5.367 1.602 3.024 1.00 98.25 73 VAL A N 1
ATOM 542 C CA . VAL A 1 73 ? -4.623 1.023 1.908 1.00 98.25 73 VAL A CA 1
ATOM 543 C C . VAL A 1 73 ? -3.134 1.044 2.239 1.00 98.25 73 VAL A C 1
ATOM 545 O O . VAL A 1 73 ? -2.593 2.057 2.680 1.00 98.25 73 VAL A O 1
ATOM 548 N N . CYS A 1 74 ? -2.456 -0.076 2.044 1.00 98.25 74 CYS A N 1
ATOM 549 C CA . CYS A 1 74 ? -1.029 -0.220 2.296 1.00 98.25 74 CYS A CA 1
ATOM 550 C C . CYS A 1 74 ? -0.245 -0.221 0.986 1.00 98.25 74 CYS A C 1
ATOM 552 O O . CYS A 1 74 ? -0.769 -0.565 -0.071 1.00 98.25 74 CYS A O 1
ATOM 554 N N . GLY A 1 75 ? 1.042 0.125 1.060 1.00 95.94 75 GLY A N 1
ATOM 555 C CA . GLY A 1 75 ? 1.914 0.147 -0.115 1.00 95.94 75 GLY A CA 1
ATOM 556 C C . GLY A 1 75 ? 2.020 -1.193 -0.848 1.00 95.94 75 GLY A C 1
ATOM 557 O O . GLY A 1 75 ? 2.247 -1.178 -2.052 1.00 95.94 75 GLY A O 1
ATOM 558 N N . ASN A 1 76 ? 1.841 -2.316 -0.148 1.00 96.56 76 ASN A N 1
ATOM 559 C CA . ASN A 1 76 ? 1.673 -3.660 -0.698 1.00 96.56 76 ASN A CA 1
ATOM 560 C C . ASN A 1 76 ? 1.026 -4.593 0.339 1.00 96.56 76 ASN A C 1
ATOM 562 O O . ASN A 1 76 ? 0.812 -4.209 1.494 1.00 96.56 76 ASN A O 1
ATOM 566 N N . ASP A 1 77 ? 0.763 -5.825 -0.081 1.00 97.50 77 ASP A N 1
ATOM 567 C CA . ASP A 1 77 ? 0.144 -6.873 0.727 1.00 97.50 77 ASP A CA 1
ATOM 568 C C . ASP A 1 77 ? 0.940 -7.241 1.980 1.00 97.50 77 ASP A C 1
ATOM 570 O O . ASP A 1 77 ? 0.362 -7.375 3.053 1.00 97.50 77 ASP A O 1
ATOM 574 N N . MET A 1 78 ? 2.271 -7.319 1.908 1.00 97.44 78 MET A N 1
ATOM 575 C CA . MET A 1 78 ? 3.085 -7.654 3.084 1.00 97.44 78 MET A CA 1
ATOM 576 C C . MET A 1 78 ? 3.038 -6.567 4.162 1.00 97.44 78 MET A C 1
ATOM 578 O O . MET A 1 78 ? 3.053 -6.868 5.357 1.00 97.44 78 MET A O 1
ATOM 582 N N . ILE A 1 79 ? 2.949 -5.294 3.767 1.00 98.25 79 ILE A N 1
ATOM 583 C CA . ILE A 1 79 ? 2.708 -4.195 4.707 1.00 98.25 79 ILE A CA 1
ATOM 584 C C . ILE A 1 79 ? 1.298 -4.293 5.299 1.00 98.25 79 ILE A C 1
ATOM 586 O O . ILE A 1 79 ? 1.145 -4.085 6.503 1.00 98.25 79 ILE A O 1
ATOM 590 N N . ALA A 1 80 ? 0.296 -4.660 4.496 1.00 98.19 80 ALA A N 1
ATOM 591 C CA . ALA A 1 80 ? -1.071 -4.863 4.971 1.00 98.19 80 ALA A CA 1
ATOM 592 C C . ALA A 1 80 ? -1.162 -6.013 5.988 1.00 98.19 80 ALA A C 1
ATOM 594 O O . ALA A 1 80 ? -1.755 -5.837 7.048 1.00 98.19 80 ALA A O 1
ATOM 595 N N . VAL A 1 81 ? -0.504 -7.147 5.733 1.00 98.19 81 VAL A N 1
ATOM 596 C CA . VAL A 1 81 ? -0.423 -8.291 6.659 1.00 98.19 81 VAL A CA 1
ATOM 597 C C . VAL A 1 81 ? 0.235 -7.885 7.984 1.00 98.19 81 VAL A C 1
ATOM 599 O O . VAL A 1 81 ? -0.277 -8.199 9.059 1.00 98.19 81 VAL A O 1
ATOM 602 N N . ARG A 1 82 ? 1.341 -7.128 7.939 1.00 98.38 82 ARG A N 1
ATOM 603 C CA . ARG A 1 82 ? 1.985 -6.601 9.158 1.00 98.38 82 ARG A CA 1
ATOM 604 C C . ARG A 1 82 ? 1.059 -5.652 9.922 1.00 98.38 82 ARG A C 1
ATOM 606 O O . ARG A 1 82 ? 0.964 -5.747 11.143 1.00 98.38 82 ARG A O 1
ATOM 613 N N . LEU A 1 83 ? 0.349 -4.769 9.220 1.00 98.62 83 LEU A N 1
ATOM 614 C CA . LEU A 1 83 ? -0.611 -3.861 9.846 1.00 98.62 83 LEU A CA 1
ATOM 615 C C . LEU A 1 83 ? -1.797 -4.627 10.447 1.00 98.62 83 LEU A C 1
ATOM 617 O O . LEU A 1 83 ? -2.253 -4.274 11.530 1.00 98.62 83 LEU A O 1
ATOM 621 N N . HIS A 1 84 ? -2.264 -5.696 9.798 1.00 98.25 84 HIS A N 1
ATOM 622 C CA . HIS A 1 84 ? -3.319 -6.565 10.318 1.00 98.25 84 HIS A CA 1
ATOM 623 C C . HIS A 1 84 ? -2.944 -7.150 11.686 1.00 98.25 84 HIS A C 1
ATOM 625 O O . HIS A 1 84 ? -3.752 -7.103 12.612 1.00 98.25 84 HIS A O 1
ATOM 631 N N . ALA A 1 85 ? -1.702 -7.615 11.858 1.00 98.12 85 ALA A N 1
ATOM 632 C CA . ALA A 1 85 ? -1.210 -8.083 13.156 1.00 98.12 85 ALA A CA 1
ATOM 633 C C . ALA A 1 85 ? -1.268 -6.974 14.227 1.00 98.12 85 ALA A C 1
ATOM 635 O O . ALA A 1 85 ? -1.728 -7.204 15.347 1.00 98.12 85 ALA A O 1
ATOM 636 N N . THR A 1 86 ? -0.890 -5.745 13.872 1.00 98.56 86 THR A N 1
ATOM 637 C CA . THR A 1 86 ? -1.010 -4.573 14.755 1.00 98.56 86 THR A CA 1
ATOM 638 C C . THR A 1 86 ? -2.457 -4.253 15.113 1.00 98.56 86 THR A C 1
ATOM 640 O O . THR A 1 86 ? -2.764 -4.009 16.281 1.00 98.56 86 THR A O 1
ATOM 643 N N . LEU A 1 87 ? -3.369 -4.284 14.139 1.00 98.06 87 LEU A N 1
ATOM 644 C CA . LEU A 1 87 ? -4.799 -4.095 14.384 1.00 98.06 87 LEU A CA 1
ATOM 645 C C . LEU A 1 87 ? -5.364 -5.198 15.281 1.00 98.06 87 LEU A C 1
ATOM 647 O O . LEU A 1 87 ? -6.187 -4.898 16.143 1.00 98.06 87 LEU A O 1
ATOM 651 N N . SER A 1 88 ? -4.897 -6.438 15.131 1.00 97.62 88 SER A N 1
ATOM 652 C CA . SER A 1 88 ? -5.291 -7.561 15.985 1.00 97.62 88 SER A CA 1
ATOM 653 C C . SER A 1 88 ? -4.882 -7.321 17.435 1.00 97.62 88 SER A C 1
ATOM 655 O O . SER A 1 88 ? -5.709 -7.471 18.330 1.00 97.62 88 SER A O 1
ATOM 657 N N . MET A 1 89 ? -3.648 -6.869 17.682 1.00 98.00 89 MET A N 1
ATOM 658 C CA . MET A 1 89 ? -3.192 -6.508 19.033 1.00 98.00 89 MET A CA 1
ATOM 659 C C . MET A 1 89 ? -3.985 -5.339 19.633 1.00 98.00 89 MET A C 1
ATOM 661 O O . MET A 1 89 ? -4.156 -5.257 20.847 1.00 98.00 89 MET A O 1
ATOM 665 N N . LEU A 1 90 ? -4.482 -4.432 18.790 1.00 97.62 90 LEU A N 1
ATOM 666 C CA . LEU A 1 90 ? -5.306 -3.292 19.198 1.00 97.62 90 LEU A CA 1
ATOM 667 C C . LEU A 1 90 ? -6.807 -3.623 19.320 1.00 97.62 90 LEU A C 1
ATOM 669 O O . LEU A 1 90 ? -7.579 -2.743 19.712 1.00 97.62 90 LEU A O 1
ATOM 673 N N . GLY A 1 91 ? -7.236 -4.841 18.965 1.00 97.38 91 GLY A N 1
ATOM 674 C CA . GLY A 1 91 ? -8.652 -5.218 18.895 1.00 97.38 91 GLY A CA 1
ATOM 675 C C . GLY A 1 91 ? -9.435 -4.373 17.883 1.00 97.38 91 GLY A C 1
ATOM 676 O O . GLY A 1 91 ? -10.503 -3.851 18.197 1.00 97.38 91 GLY A O 1
ATOM 677 N N . ARG A 1 92 ? -8.851 -4.127 16.703 1.00 96.31 92 ARG A N 1
ATOM 678 C CA . ARG A 1 92 ? -9.367 -3.208 15.668 1.00 96.31 92 ARG A CA 1
ATOM 679 C C . ARG A 1 92 ? -9.528 -3.833 14.279 1.00 96.31 92 ARG A C 1
ATOM 681 O O . ARG A 1 92 ? -9.859 -3.102 13.350 1.00 96.31 92 ARG A O 1
ATOM 688 N N . THR A 1 93 ? -9.326 -5.139 14.126 1.00 94.38 93 THR A N 1
ATOM 689 C CA . THR A 1 93 ? -9.454 -5.848 12.835 1.00 94.38 93 THR A CA 1
ATOM 690 C C . THR A 1 93 ? -10.840 -5.697 12.212 1.00 94.38 93 THR A C 1
ATOM 692 O O . THR A 1 93 ? -10.941 -5.461 11.016 1.00 94.38 93 THR A O 1
ATOM 695 N N . ASP A 1 94 ? -11.899 -5.717 13.023 1.00 92.25 94 ASP A N 1
ATOM 696 C CA . ASP A 1 94 ? -13.280 -5.581 12.529 1.00 92.25 94 ASP A CA 1
ATOM 697 C C . ASP A 1 94 ? -13.687 -4.122 12.269 1.00 92.25 94 ASP A C 1
ATOM 699 O O . ASP A 1 94 ? -14.691 -3.843 11.614 1.00 92.25 94 ASP A O 1
ATOM 703 N N . ALA A 1 95 ? -12.920 -3.170 12.807 1.00 91.81 95 ALA A N 1
ATOM 704 C CA . ALA A 1 95 ? -13.224 -1.745 12.718 1.00 91.81 95 ALA A CA 1
ATOM 705 C C . ALA A 1 95 ? -12.622 -1.084 11.472 1.00 91.81 95 ALA A C 1
ATOM 707 O O . ALA A 1 95 ? -13.093 -0.025 11.063 1.00 91.81 95 ALA A O 1
ATOM 708 N N . VAL A 1 96 ? -11.568 -1.671 10.899 1.00 94.81 96 VAL A N 1
ATOM 709 C CA . VAL A 1 96 ? -10.792 -1.071 9.810 1.00 94.81 96 VAL A CA 1
ATOM 710 C C . VAL A 1 96 ? -10.492 -2.129 8.764 1.00 94.81 96 VAL A C 1
ATOM 712 O O . VAL A 1 96 ? -9.794 -3.102 9.037 1.00 94.81 96 VAL A O 1
ATOM 715 N N . ARG A 1 97 ? -10.968 -1.911 7.537 1.00 96.00 97 ARG A N 1
ATOM 716 C CA . ARG A 1 97 ? -10.630 -2.787 6.410 1.00 96.00 97 ARG A CA 1
ATOM 717 C C . ARG 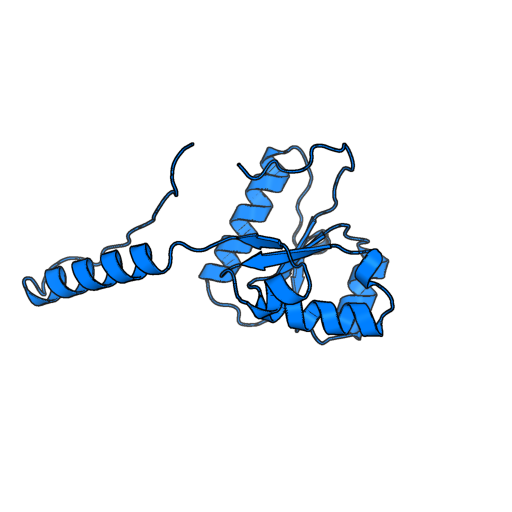A 1 97 ? -9.250 -2.459 5.864 1.00 96.00 97 ARG A C 1
ATOM 719 O O . ARG A 1 97 ? -8.830 -1.301 5.858 1.00 96.00 97 ARG A O 1
ATOM 726 N N . LEU A 1 98 ? -8.576 -3.480 5.351 1.00 97.19 98 LEU A N 1
ATOM 727 C CA . LEU A 1 98 ? -7.257 -3.354 4.749 1.00 97.19 98 LEU A CA 1
ATOM 728 C C . LEU A 1 98 ? -7.295 -3.688 3.263 1.00 97.19 98 LEU A C 1
ATOM 730 O O . LEU A 1 98 ? -7.970 -4.629 2.840 1.00 97.19 98 LEU A O 1
ATOM 734 N N . ALA A 1 99 ? -6.519 -2.929 2.497 1.00 97.12 99 ALA A N 1
ATOM 735 C CA . ALA A 1 99 ? -6.212 -3.254 1.116 1.00 97.12 99 ALA A CA 1
ATOM 736 C C . ALA A 1 99 ? -4.711 -3.117 0.839 1.00 97.12 99 ALA A C 1
ATOM 738 O O . ALA A 1 99 ? -4.020 -2.330 1.490 1.00 97.12 99 ALA A O 1
ATOM 739 N N . GLY A 1 100 ? -4.218 -3.870 -0.135 1.00 96.50 100 GLY A N 1
ATOM 740 C CA . GLY A 1 100 ? -2.826 -3.881 -0.558 1.00 96.50 100 GLY A CA 1
ATOM 741 C C . GLY A 1 100 ? -2.674 -4.015 -2.071 1.00 96.50 100 GLY A C 1
ATOM 742 O O . GLY A 1 100 ? -3.560 -3.667 -2.854 1.00 96.50 100 GLY A O 1
ATOM 743 N N . PHE A 1 101 ? -1.499 -4.480 -2.468 1.00 95.94 101 PHE A N 1
ATOM 744 C CA . PHE A 1 101 ? -1.065 -4.637 -3.850 1.00 95.94 101 PHE A CA 1
ATOM 745 C C . PHE A 1 101 ? -0.172 -5.870 -3.939 1.00 95.94 101 PHE A C 1
ATOM 747 O O . PHE A 1 101 ? 0.460 -6.243 -2.949 1.00 95.94 101 PHE A O 1
ATOM 754 N N . ASP A 1 102 ? -0.009 -6.370 -5.162 1.00 93.69 102 ASP A N 1
ATOM 755 C CA . ASP A 1 102 ? 0.931 -7.429 -5.553 1.00 93.69 102 ASP A CA 1
ATOM 756 C C . ASP A 1 102 ? 0.390 -8.864 -5.385 1.00 93.69 102 ASP A C 1
ATOM 758 O O . ASP A 1 102 ? 1.131 -9.811 -5.643 1.00 93.69 102 ASP A O 1
ATOM 762 N N . ASN A 1 103 ? -0.892 -9.021 -5.024 1.00 93.19 103 ASN A N 1
ATOM 763 C CA . ASN A 1 103 ? -1.629 -10.290 -4.905 1.00 93.19 103 ASN A CA 1
ATOM 764 C C . ASN A 1 103 ? -0.834 -11.414 -4.219 1.00 93.19 103 ASN A C 1
ATOM 766 O O . ASN A 1 103 ? -0.720 -12.530 -4.729 1.00 93.19 103 ASN A O 1
ATOM 770 N N . GLN A 1 104 ? -0.234 -11.097 -3.075 1.00 92.94 104 GLN A N 1
ATOM 771 C CA . GLN A 1 104 ? 0.570 -12.038 -2.307 1.00 92.94 104 GLN A CA 1
ATOM 772 C C . GLN A 1 104 ? -0.339 -13.064 -1.607 1.00 92.94 104 GLN A C 1
ATOM 774 O O . GLN A 1 104 ? -1.345 -12.668 -1.009 1.00 92.94 104 GLN A O 1
ATOM 779 N N . PRO A 1 105 ? 0.013 -14.365 -1.601 1.00 93.44 105 PRO A N 1
ATOM 780 C CA . PRO A 1 105 ? -0.811 -15.415 -0.992 1.00 93.44 105 PRO A CA 1
ATOM 781 C C . PRO A 1 105 ? -1.211 -15.127 0.461 1.00 93.44 105 PRO A C 1
ATOM 783 O O . PRO A 1 105 ? -2.361 -15.323 0.843 1.00 93.44 105 PRO A O 1
ATOM 786 N N . GLN A 1 106 ? -0.288 -14.560 1.241 1.00 94.88 106 GLN A N 1
ATOM 787 C CA . GLN A 1 106 ? -0.494 -14.230 2.651 1.00 94.88 106 GLN A CA 1
ATOM 788 C C . GLN A 1 106 ? -1.622 -13.213 2.862 1.00 94.88 106 GLN A C 1
ATOM 790 O O . GLN A 1 106 ? -2.257 -13.230 3.909 1.00 94.88 106 GLN A O 1
ATOM 795 N N . ALA A 1 107 ? -1.879 -12.318 1.900 1.00 93.19 107 ALA A N 1
ATOM 796 C CA . ALA A 1 107 ? -2.999 -11.383 1.984 1.00 93.19 107 ALA A CA 1
ATOM 797 C C . ALA A 1 107 ? -4.338 -12.090 1.752 1.00 93.19 107 ALA A C 1
ATOM 799 O O . ALA A 1 107 ? -5.293 -11.844 2.490 1.00 93.19 107 ALA A O 1
ATOM 800 N N . ALA A 1 108 ? -4.396 -12.997 0.773 1.00 91.50 108 ALA A N 1
ATOM 801 C CA . ALA A 1 108 ? -5.602 -13.758 0.464 1.00 91.50 108 ALA A CA 1
ATOM 802 C C . ALA A 1 108 ? -6.019 -14.672 1.629 1.00 91.50 108 ALA A C 1
ATOM 804 O O . ALA A 1 108 ? -7.202 -14.736 1.958 1.00 91.50 108 ALA A O 1
ATOM 805 N N . GLU A 1 109 ? -5.054 -15.314 2.294 1.00 93.12 109 GLU A N 1
ATOM 806 C CA . GLU A 1 109 ? -5.286 -16.207 3.442 1.00 93.12 109 GLU A CA 1
ATOM 807 C C . GLU A 1 109 ? -6.024 -15.530 4.608 1.00 93.12 109 GLU A C 1
ATOM 809 O O . GLU A 1 109 ? -6.795 -16.183 5.309 1.00 93.12 109 GLU A O 1
ATOM 814 N N . ILE A 1 110 ? -5.826 -14.222 4.798 1.00 92.50 110 ILE A N 1
ATOM 815 C CA . ILE A 1 110 ? -6.471 -13.435 5.861 1.00 92.50 110 ILE A CA 1
ATOM 816 C C . ILE A 1 110 ? -7.509 -12.436 5.328 1.00 92.50 110 ILE A C 1
ATOM 818 O O . ILE A 1 110 ? -7.929 -11.532 6.047 1.00 92.50 110 ILE A O 1
ATOM 822 N N . GLY A 1 111 ? -7.934 -12.587 4.070 1.00 92.12 111 GLY A N 1
ATOM 823 C CA . GLY A 1 111 ? -9.027 -11.807 3.483 1.00 92.12 111 GLY A CA 1
ATOM 824 C C . GLY A 1 111 ? -8.705 -10.337 3.185 1.00 92.12 111 GLY A C 1
ATOM 825 O O . GLY A 1 111 ? -9.621 -9.518 3.095 1.00 92.12 111 GLY A O 1
ATOM 826 N N . ILE A 1 112 ? -7.430 -9.973 3.023 1.00 95.00 112 ILE A N 1
ATOM 827 C CA . ILE A 1 112 ? -7.035 -8.624 2.596 1.00 95.00 112 ILE A CA 1
ATOM 828 C C . ILE A 1 112 ? -7.323 -8.458 1.100 1.00 95.00 112 ILE A C 1
ATOM 830 O O . ILE A 1 112 ? -6.937 -9.283 0.275 1.00 95.00 112 ILE A O 1
ATOM 834 N N . THR A 1 113 ? -7.984 -7.356 0.737 1.00 94.88 113 THR A N 1
ATOM 835 C CA . THR A 1 113 ? -8.230 -7.011 -0.673 1.00 94.88 113 THR A CA 1
ATOM 836 C C . THR A 1 113 ? -6.924 -6.581 -1.338 1.00 94.88 113 THR A C 1
ATOM 838 O O . THR A 1 113 ? -6.256 -5.689 -0.826 1.00 94.88 113 THR A O 1
ATOM 841 N N . SER A 1 114 ? -6.568 -7.150 -2.491 1.00 95.19 114 SER A N 1
ATOM 842 C CA . SER A 1 114 ? -5.316 -6.818 -3.185 1.00 95.19 114 SER A CA 1
ATOM 843 C C . SER A 1 114 ? -5.548 -6.364 -4.620 1.00 95.19 114 SER A C 1
ATOM 845 O O . SER A 1 114 ? -6.328 -6.963 -5.364 1.00 95.19 114 SER A O 1
ATOM 847 N N . VAL A 1 115 ? -4.845 -5.304 -5.024 1.00 93.44 115 VAL A N 1
ATOM 848 C CA . VAL A 1 115 ? -4.725 -4.928 -6.434 1.00 93.44 115 VAL A CA 1
ATOM 849 C C . VAL A 1 115 ? -3.672 -5.818 -7.087 1.00 93.44 115 VAL A C 1
ATOM 851 O O . VAL A 1 115 ? -2.473 -5.711 -6.806 1.00 93.44 115 VAL A O 1
ATOM 854 N N . VAL A 1 116 ? -4.124 -6.667 -8.007 1.00 92.06 116 VAL A N 1
ATOM 855 C CA . VAL A 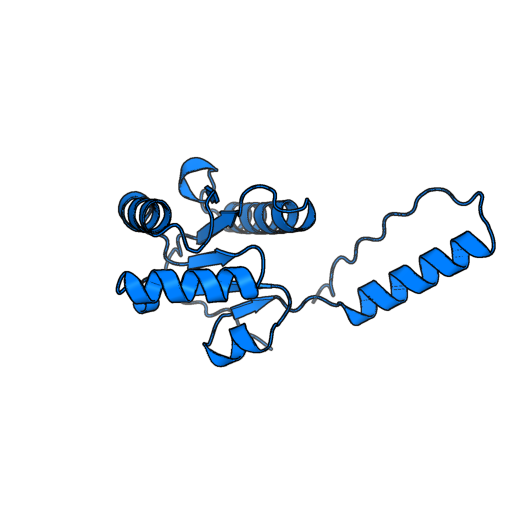1 116 ? -3.251 -7.527 -8.810 1.00 92.06 116 VAL A CA 1
ATOM 856 C C . VAL A 1 116 ? -2.393 -6.654 -9.722 1.00 92.06 116 VAL A C 1
ATOM 858 O O . VAL A 1 116 ? -2.909 -5.821 -10.464 1.00 92.06 116 VAL A O 1
ATOM 861 N N . GLN A 1 117 ? -1.073 -6.813 -9.642 1.00 89.44 117 GLN A N 1
ATOM 862 C CA . GLN A 1 117 ? -0.155 -6.173 -10.581 1.00 89.44 117 GLN A CA 1
ATOM 863 C C . GLN A 1 117 ? 0.105 -7.109 -11.767 1.00 89.44 117 GLN A C 1
ATOM 865 O O . GLN A 1 117 ? 0.294 -8.309 -11.546 1.00 89.44 117 GLN A O 1
ATOM 870 N N . PRO A 1 118 ? 0.175 -6.583 -13.000 1.00 91.19 118 PRO A N 1
ATOM 871 C CA . PRO A 1 118 ? 0.482 -7.364 -14.195 1.00 91.19 118 PRO A CA 1
ATOM 872 C C . PRO A 1 118 ? 1.984 -7.689 -14.280 1.00 91.19 118 PRO A C 1
ATOM 874 O O . PRO A 1 118 ? 2.697 -7.268 -15.189 1.00 91.19 118 PRO A O 1
ATOM 877 N N . CYS A 1 119 ? 2.517 -8.400 -13.284 1.00 90.38 119 CYS A N 1
ATOM 878 C CA . CYS A 1 119 ? 3.957 -8.633 -13.148 1.00 90.38 119 CYS A CA 1
ATOM 879 C C . CYS A 1 119 ? 4.556 -9.393 -14.340 1.00 90.38 119 CYS A C 1
ATOM 881 O O . CYS A 1 119 ? 5.685 -9.101 -14.729 1.00 90.38 119 CYS A O 1
ATOM 883 N N . GLU A 1 120 ? 3.813 -10.330 -14.933 1.00 91.62 120 GLU A N 1
ATOM 884 C CA . GLU A 1 120 ? 4.258 -11.073 -16.120 1.00 91.62 120 GLU A CA 1
ATOM 885 C C . GLU A 1 120 ? 4.415 -10.155 -17.339 1.00 91.62 120 GLU A C 1
ATOM 887 O O . GLU A 1 120 ? 5.443 -10.185 -18.018 1.00 91.62 120 GLU A O 1
ATOM 892 N N . GLU A 1 121 ? 3.441 -9.279 -17.581 1.00 92.25 121 GLU A N 1
ATOM 893 C CA . GLU A 1 121 ? 3.482 -8.304 -18.674 1.00 92.25 121 GLU A CA 1
ATOM 894 C C . GLU A 1 121 ? 4.589 -7.269 -18.446 1.00 92.25 121 GLU A C 1
ATOM 896 O O . GLU A 1 121 ? 5.371 -6.995 -19.358 1.00 92.25 121 GLU A O 1
ATOM 901 N N . ILE A 1 122 ? 4.736 -6.768 -17.212 1.00 92.25 122 ILE A N 1
ATOM 902 C CA . ILE A 1 122 ? 5.836 -5.872 -16.825 1.00 92.25 122 ILE A CA 1
ATOM 903 C C . ILE A 1 122 ? 7.190 -6.539 -17.099 1.00 92.25 122 ILE A C 1
ATOM 905 O O . ILE A 1 122 ? 8.068 -5.917 -17.701 1.00 92.25 122 ILE A O 1
ATOM 909 N N . ALA A 1 123 ? 7.372 -7.799 -16.691 1.00 94.00 123 ALA A N 1
ATOM 910 C CA . ALA A 1 123 ? 8.617 -8.537 -16.900 1.00 94.00 123 ALA A CA 1
ATOM 911 C C . ALA A 1 123 ? 8.906 -8.762 -18.391 1.00 94.00 123 ALA A C 1
ATOM 913 O O . ALA A 1 123 ? 10.034 -8.549 -18.843 1.00 94.00 123 ALA A O 1
ATOM 914 N N . SER A 1 124 ? 7.883 -9.134 -19.164 1.00 95.31 124 SER A N 1
ATOM 915 C CA . SER A 1 124 ? 7.981 -9.316 -20.613 1.00 95.31 124 SER A CA 1
ATOM 916 C C . SER A 1 124 ? 8.406 -8.022 -21.316 1.00 95.31 124 SER A C 1
ATOM 918 O O . SER A 1 124 ? 9.378 -8.017 -22.074 1.00 95.31 124 SER A O 1
ATOM 920 N N . ILE A 1 125 ? 7.751 -6.899 -21.008 1.00 94.56 125 ILE A N 1
ATOM 921 C CA . ILE A 1 125 ? 8.073 -5.581 -21.576 1.00 94.56 125 ILE A CA 1
ATOM 922 C C . ILE A 1 125 ? 9.481 -5.134 -21.167 1.00 94.56 125 ILE A C 1
ATOM 924 O O . ILE A 1 125 ? 10.230 -4.610 -21.998 1.00 94.56 125 ILE A O 1
ATOM 928 N N . ALA A 1 126 ? 9.872 -5.357 -19.910 1.00 94.25 126 ALA A N 1
ATOM 929 C CA . ALA A 1 126 ? 11.208 -5.026 -19.427 1.00 94.25 126 ALA A CA 1
ATOM 930 C C . ALA A 1 126 ? 12.293 -5.800 -20.194 1.00 94.25 126 ALA A C 1
ATOM 932 O O . ALA A 1 126 ? 13.271 -5.197 -20.641 1.00 94.25 126 ALA A O 1
ATOM 933 N N . LEU A 1 127 ? 12.099 -7.107 -20.410 1.00 96.19 127 LEU A N 1
ATOM 934 C CA . LEU A 1 127 ? 13.028 -7.936 -21.179 1.00 96.19 127 LEU A CA 1
ATOM 935 C C . LEU A 1 127 ? 13.106 -7.489 -22.643 1.00 96.19 127 LEU A C 1
ATOM 937 O O . LEU A 1 127 ? 14.204 -7.322 -23.169 1.00 96.19 127 LEU A O 1
ATOM 941 N N . GLN A 1 128 ? 11.964 -7.239 -23.286 1.00 95.06 128 GLN A N 1
ATOM 942 C CA . GLN A 1 128 ? 11.923 -6.738 -24.664 1.00 95.06 128 GLN A CA 1
ATOM 943 C C . GLN A 1 128 ? 12.668 -5.403 -24.801 1.00 95.06 128 GLN A C 1
ATOM 945 O O . GLN A 1 128 ? 13.477 -5.229 -25.713 1.00 95.06 128 GLN A O 1
ATOM 950 N N . THR A 1 129 ? 12.462 -4.485 -23.853 1.00 94.62 129 THR A N 1
ATOM 951 C CA . THR A 1 129 ? 13.124 -3.172 -23.834 1.00 94.62 129 THR A CA 1
ATOM 952 C C . THR A 1 129 ? 14.635 -3.307 -23.625 1.00 94.62 129 THR A C 1
ATOM 954 O O . THR A 1 129 ? 15.422 -2.633 -24.294 1.00 94.62 129 THR A O 1
ATOM 957 N N . LEU A 1 130 ? 15.063 -4.208 -22.733 1.00 94.88 130 LEU A N 1
ATOM 958 C CA . LEU A 1 130 ? 16.479 -4.490 -22.496 1.00 94.88 130 LEU A CA 1
ATOM 959 C C . LEU A 1 130 ? 17.148 -5.093 -23.736 1.00 94.88 130 LEU A C 1
ATOM 961 O O . LEU A 1 130 ? 18.219 -4.637 -24.135 1.00 94.88 130 LEU A O 1
ATOM 965 N N . LEU A 1 131 ? 16.511 -6.083 -24.367 1.00 96.38 131 LEU A N 1
ATOM 966 C CA . LEU A 1 131 ? 17.019 -6.707 -25.586 1.00 96.38 131 LEU A CA 1
ATOM 967 C C . LEU A 1 131 ? 17.129 -5.686 -26.723 1.00 96.38 131 LEU A C 1
ATOM 969 O O . LEU A 1 131 ? 18.157 -5.652 -27.394 1.00 96.38 131 LEU A O 1
ATOM 973 N N . ALA A 1 132 ? 16.139 -4.809 -26.910 1.00 94.94 132 ALA A N 1
ATOM 974 C CA . ALA A 1 132 ? 16.217 -3.734 -27.901 1.00 94.94 132 ALA A CA 1
ATOM 975 C C . ALA A 1 132 ? 17.433 -2.821 -27.660 1.00 94.94 132 ALA A C 1
ATOM 977 O O . ALA A 1 132 ? 18.168 -2.494 -28.593 1.00 94.94 132 ALA A O 1
ATOM 978 N N . ARG A 1 133 ? 17.708 -2.477 -26.395 1.00 95.06 133 ARG A N 1
ATOM 979 C CA . ARG A 1 133 ? 18.876 -1.671 -26.015 1.00 95.06 133 ARG A CA 1
ATOM 980 C C . ARG A 1 133 ? 20.204 -2.399 -26.229 1.00 95.06 133 ARG A C 1
ATOM 982 O O . ARG A 1 133 ? 21.172 -1.757 -26.613 1.00 95.06 133 ARG A O 1
ATOM 989 N N . LEU A 1 134 ? 20.270 -3.714 -26.021 1.00 96.06 134 LEU A N 1
ATOM 990 C CA . LEU A 1 134 ? 21.479 -4.494 -26.322 1.00 96.06 134 LEU A CA 1
ATOM 991 C C . LEU A 1 134 ? 21.795 -4.497 -27.824 1.00 96.06 134 LEU A C 1
ATOM 993 O O . LEU A 1 134 ? 22.958 -4.370 -28.199 1.00 96.06 134 LEU A O 1
ATOM 997 N N . HIS A 1 135 ? 20.771 -4.579 -28.678 1.00 96.44 135 HIS A N 1
ATOM 998 C CA . HIS A 1 135 ? 20.938 -4.494 -30.133 1.00 96.44 135 HIS A CA 1
ATOM 999 C C . HIS A 1 135 ? 21.250 -3.069 -30.615 1.00 96.44 135 HIS A C 1
ATOM 1001 O O . HIS A 1 135 ? 21.886 -2.889 -31.650 1.00 96.44 135 HIS A O 1
ATOM 1007 N N . SER A 1 136 ? 20.799 -2.040 -29.895 1.00 96.00 136 SER A N 1
ATOM 1008 C CA . SER A 1 136 ? 21.053 -0.631 -30.218 1.00 96.00 136 SER A CA 1
ATOM 1009 C C . SER A 1 136 ? 21.389 0.167 -28.950 1.00 96.00 136 SER A C 1
ATOM 1011 O O . SER A 1 136 ? 20.516 0.824 -28.377 1.00 96.00 136 SER A O 1
ATOM 1013 N N . PRO A 1 137 ? 22.663 0.149 -28.503 1.00 93.75 137 PRO A N 1
ATOM 1014 C CA . PRO A 1 137 ? 23.068 0.741 -27.221 1.00 93.75 137 PRO A CA 1
ATOM 1015 C C . PRO A 1 137 ? 22.841 2.252 -27.107 1.00 93.75 137 PRO A C 1
ATOM 1017 O O . PRO A 1 137 ? 22.746 2.785 -26.001 1.00 93.75 137 PRO A O 1
ATOM 1020 N N . THR A 1 138 ? 22.744 2.942 -28.245 1.00 95.62 138 THR A N 1
ATOM 1021 C CA . THR A 1 138 ? 22.504 4.388 -28.341 1.00 95.62 138 THR A CA 1
ATOM 1022 C C . THR A 1 138 ? 21.032 4.775 -28.221 1.00 95.62 138 THR A C 1
ATOM 1024 O O . THR A 1 138 ? 20.730 5.969 -28.240 1.00 95.62 138 THR A O 1
ATOM 1027 N N . LEU A 1 139 ? 20.112 3.809 -28.078 1.00 93.25 139 LEU A N 1
ATOM 1028 C CA . LEU A 1 139 ? 18.701 4.114 -27.853 1.00 93.25 139 LEU A CA 1
ATOM 1029 C C . LEU A 1 139 ? 18.531 5.032 -26.630 1.00 93.25 139 LEU A C 1
ATOM 1031 O O . LEU A 1 139 ? 19.209 4.846 -25.606 1.00 93.25 139 LEU A O 1
ATOM 1035 N N . PRO A 1 140 ? 17.621 6.019 -26.700 1.00 91.88 140 PRO A N 1
ATOM 1036 C CA . PRO A 1 140 ? 17.314 6.859 -25.554 1.00 91.88 140 PRO A CA 1
ATOM 1037 C C . PRO A 1 140 ? 16.708 6.027 -24.415 1.00 91.88 140 PRO A C 1
ATOM 1039 O O . PRO A 1 140 ? 16.328 4.866 -24.575 1.00 91.88 140 PRO A O 1
ATOM 1042 N N . VAL A 1 141 ? 16.642 6.615 -23.223 1.00 90.50 141 VAL A N 1
ATOM 1043 C CA . VAL A 1 141 ? 15.911 6.000 -22.110 1.00 90.50 141 VAL A CA 1
ATOM 1044 C C . VAL A 1 141 ? 14.428 5.957 -22.471 1.00 90.50 141 VAL A C 1
ATOM 1046 O O . VAL A 1 141 ? 13.853 6.970 -22.867 1.00 90.50 141 VAL A O 1
ATOM 1049 N N . HIS A 1 142 ? 13.817 4.787 -22.313 1.00 86.81 142 HIS A N 1
ATOM 1050 C CA . HIS A 1 142 ? 12.389 4.589 -22.515 1.00 86.81 142 HIS A CA 1
ATOM 1051 C C . HIS A 1 142 ? 11.700 4.368 -21.171 1.00 86.81 142 HIS A C 1
ATOM 1053 O O . HIS A 1 142 ? 12.172 3.592 -20.342 1.00 86.81 142 HIS A O 1
ATOM 1059 N N . THR A 1 143 ? 10.557 5.023 -20.993 1.00 89.56 143 THR A N 1
ATOM 1060 C CA . THR A 1 143 ? 9.626 4.748 -19.900 1.00 89.56 143 THR A CA 1
ATOM 1061 C C . THR A 1 143 ? 8.363 4.177 -20.519 1.00 89.56 143 THR A C 1
ATOM 1063 O O . THR A 1 143 ? 7.709 4.855 -21.310 1.00 89.56 143 THR A O 1
ATOM 1066 N N . VAL A 1 144 ? 8.022 2.940 -20.163 1.00 89.50 144 VAL A N 1
ATOM 1067 C CA . VAL A 1 144 ? 6.767 2.304 -20.573 1.00 89.50 144 VAL A CA 1
ATOM 1068 C C . VAL A 1 144 ? 5.806 2.361 -19.393 1.00 89.50 144 VAL A C 1
ATOM 1070 O O . VAL A 1 144 ? 6.135 1.904 -18.300 1.00 89.50 144 VAL A O 1
ATOM 1073 N N . LEU A 1 145 ? 4.639 2.965 -19.605 1.00 84.19 145 LEU A N 1
ATOM 1074 C CA . LEU A 1 145 ? 3.552 2.999 -18.634 1.00 84.19 145 LEU A CA 1
ATOM 1075 C C . LEU A 1 145 ? 2.404 2.176 -19.196 1.00 84.19 145 LEU A C 1
ATOM 1077 O O . LEU A 1 145 ? 1.803 2.565 -20.198 1.00 84.19 145 LEU A O 1
ATOM 1081 N N . ASP A 1 146 ? 2.109 1.059 -18.546 1.00 74.06 146 ASP A N 1
ATOM 1082 C CA . ASP A 1 146 ? 0.867 0.350 -18.793 1.00 74.06 146 ASP A CA 1
ATOM 1083 C C . ASP A 1 146 ? -0.283 1.147 -18.163 1.00 74.06 146 ASP A C 1
ATOM 1085 O O . ASP A 1 146 ? -0.232 1.516 -16.987 1.00 74.06 146 ASP A O 1
ATOM 1089 N N . ARG A 1 147 ? -1.295 1.477 -18.967 1.00 68.06 147 ARG A N 1
ATOM 1090 C CA . ARG A 1 147 ? -2.495 2.177 -18.489 1.00 68.06 147 ARG A CA 1
ATOM 1091 C C . ARG A 1 147 ? -3.536 1.214 -17.911 1.00 68.06 147 ARG A C 1
ATOM 1093 O O . ARG A 1 147 ? -4.557 1.691 -17.421 1.00 68.06 147 ARG A O 1
ATOM 1100 N N . GLY A 1 148 ? -3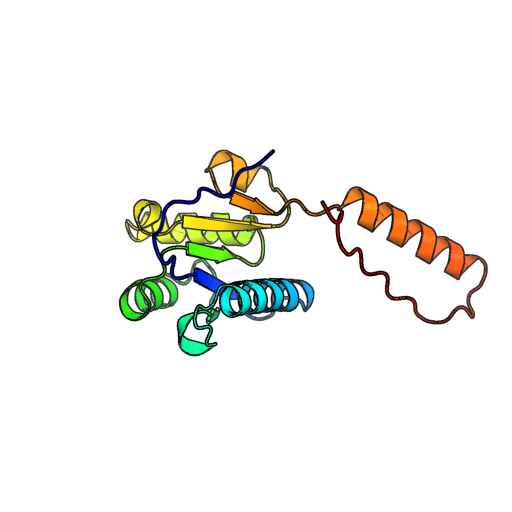.273 -0.096 -17.928 1.00 57.69 148 GLY A N 1
ATOM 1101 C CA . GLY A 1 148 ? -4.274 -1.119 -17.662 1.00 57.69 148 GLY A CA 1
ATOM 1102 C C . GLY A 1 148 ? -5.323 -1.162 -18.776 1.00 57.69 148 GLY A C 1
ATOM 1103 O O . GLY A 1 148 ? -5.493 -0.210 -19.544 1.00 57.69 148 GLY A O 1
ATOM 1104 N N . ILE A 1 149 ? -6.033 -2.285 -18.890 1.00 44.78 149 ILE A N 1
ATOM 1105 C CA . ILE A 1 149 ? -7.144 -2.430 -19.835 1.00 44.78 149 ILE A CA 1
ATOM 1106 C C . ILE A 1 149 ? -8.213 -1.392 -19.474 1.00 44.78 149 ILE A C 1
ATOM 1108 O O . ILE A 1 149 ? -8.795 -1.442 -18.390 1.00 44.78 149 ILE A O 1
ATOM 1112 N N . VAL A 1 150 ? -8.464 -0.456 -20.392 1.00 36.78 150 VAL A N 1
ATOM 1113 C CA . VAL A 1 150 ? -9.684 0.353 -20.397 1.00 36.78 150 VAL A CA 1
ATOM 1114 C C . VAL A 1 150 ? -10.828 -0.633 -20.623 1.00 36.78 150 VAL A C 1
ATOM 1116 O O . VAL A 1 150 ? -11.001 -1.130 -21.735 1.00 36.78 150 VAL A O 1
ATOM 1119 N N . GLY A 1 151 ? -11.503 -1.010 -19.539 1.00 32.41 151 GLY A N 1
ATOM 1120 C CA . GLY A 1 151 ? -12.764 -1.747 -19.586 1.00 32.41 151 GLY A CA 1
ATOM 1121 C C . GLY A 1 151 ? -13.913 -0.821 -19.938 1.00 32.41 151 GLY A C 1
ATOM 1122 O O . GLY A 1 151 ? -13.907 0.320 -19.423 1.00 32.41 151 GLY A O 1
#

pLDDT: mean 89.72, std 16.64, range [28.44, 98.62]

Secondary structure (DSSP, 8-state):
------------EEEEE-TT--HHHHHHHHHHHHHHHHTT----HHHHEEES-TT-HHHHHHHHHHH--SEEEESSHHHHHHHHHHHHHTT-TTTSEEEEES--HHHHHTT-EEE---HHHHHHHHHHHHHHHHH-TTPPP----------